Protein AF-A0A176S613-F1 (afdb_monomer_lite)

pLDDT: mean 80.06, std 20.34, range [42.38, 97.06]

Sequence (97 aa):
MCLKIIEILHKVCFNYIENPYTEAKIMTKEIIGSRQLLNEVVGRFRIKGTNLTQWCKKNGIKEPNARIYLQGDRNGPKAKEWRRRIVEAARQPMKTN

Radius of gyration: 22.56 Å; chains: 1; bounding box: 43×23×71 Å

Foldseek 3Di:
DPDVVVVVVVVVVVVVVCPVVVVVPPPPPQLAAAPVQVVLLQVLQVVLVHGPCVVCV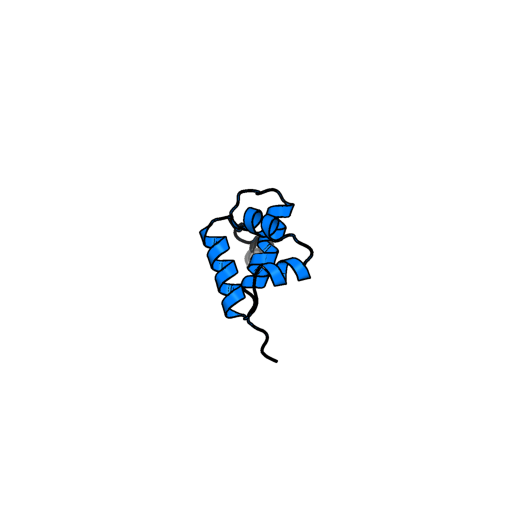VVVHHSVLLNCLNHRVDDPPVSSVSNVVSVVVSPDDRDDD

Structure (mmCIF, N/CA/C/O backbone):
data_AF-A0A176S613-F1
#
_entry.id   AF-A0A176S613-F1
#
loop_
_atom_site.group_PDB
_atom_site.id
_atom_site.type_symbol
_atom_site.label_atom_id
_atom_site.label_alt_id
_atom_site.label_comp_id
_atom_site.label_asym_id
_atom_site.label_entity_id
_atom_site.label_seq_id
_atom_site.pdbx_PDB_ins_code
_atom_site.Cartn_x
_atom_site.Cartn_y
_atom_site.Cartn_z
_atom_site.occupancy
_atom_site.B_iso_or_equiv
_atom_site.auth_seq_id
_atom_site.auth_comp_id
_atom_site.auth_asym_id
_atom_site.auth_atom_id
_atom_site.pdbx_PDB_model_num
ATOM 1 N N . MET A 1 1 ? -31.030 7.537 -60.683 1.00 53.00 1 MET A N 1
ATOM 2 C CA . MET A 1 1 ? -29.790 6.794 -60.363 1.00 53.00 1 MET A CA 1
ATOM 3 C C . MET A 1 1 ? -28.931 7.598 -59.366 1.00 53.00 1 MET A C 1
ATOM 5 O O . MET A 1 1 ? -27.766 7.826 -59.633 1.00 53.00 1 MET A O 1
ATOM 9 N N . CYS A 1 2 ? -29.494 8.042 -58.223 1.00 53.25 2 CYS A N 1
ATOM 10 C CA . CYS A 1 2 ? -28.796 8.931 -57.263 1.00 53.25 2 CYS A CA 1
ATOM 11 C C . CYS A 1 2 ? -29.094 8.666 -55.769 1.00 53.25 2 CYS A C 1
ATOM 13 O O . CYS A 1 2 ? -28.608 9.408 -54.928 1.00 53.25 2 CYS A O 1
ATOM 15 N N . LEU A 1 3 ? -29.861 7.628 -55.405 1.00 52.22 3 LEU A N 1
ATOM 16 C CA . LEU A 1 3 ? -30.216 7.370 -53.993 1.00 52.22 3 LEU A CA 1
ATOM 17 C C . LEU A 1 3 ? -29.348 6.294 -53.317 1.00 52.22 3 LEU A C 1
ATOM 19 O O . LEU A 1 3 ? -29.062 6.400 -52.131 1.00 52.22 3 LEU A O 1
ATOM 23 N N . LYS A 1 4 ? -28.830 5.312 -54.071 1.00 54.88 4 LYS A N 1
ATOM 24 C CA . LYS A 1 4 ? -27.996 4.231 -53.503 1.00 54.88 4 LYS A CA 1
ATOM 25 C C . LYS A 1 4 ? -26.618 4.696 -53.010 1.00 54.88 4 LYS A C 1
ATOM 27 O O . LYS A 1 4 ? -26.044 4.061 -52.136 1.00 54.88 4 LYS A O 1
ATOM 32 N N . ILE A 1 5 ? -26.087 5.796 -53.546 1.00 56.00 5 ILE A N 1
ATOM 33 C CA . ILE A 1 5 ? -24.772 6.327 -53.144 1.00 56.00 5 ILE A CA 1
ATOM 34 C C . ILE A 1 5 ? -24.852 7.029 -51.776 1.00 56.00 5 ILE A C 1
ATOM 36 O O . ILE A 1 5 ? -23.921 6.916 -50.983 1.00 56.00 5 ILE A O 1
ATOM 40 N N . ILE A 1 6 ? -25.981 7.676 -51.455 1.00 56.00 6 ILE A N 1
ATOM 41 C CA . ILE A 1 6 ? -26.175 8.361 -50.165 1.00 56.00 6 ILE A CA 1
ATOM 42 C C . ILE A 1 6 ? -26.296 7.343 -49.019 1.00 56.00 6 ILE A C 1
ATOM 44 O O . ILE A 1 6 ? -25.680 7.532 -47.97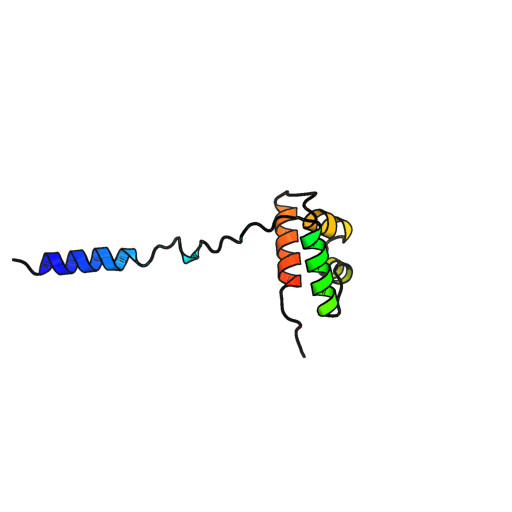3 1.00 56.00 6 ILE A O 1
ATOM 48 N N . GLU A 1 7 ? -26.996 6.220 -49.224 1.00 55.91 7 GLU A N 1
ATOM 49 C CA . GLU A 1 7 ? -27.093 5.157 -48.207 1.00 55.91 7 GLU A CA 1
ATOM 50 C C . GLU A 1 7 ? -25.746 4.481 -47.911 1.00 55.91 7 GLU A C 1
ATOM 52 O O . GLU A 1 7 ? -25.465 4.131 -46.762 1.00 55.91 7 GLU A O 1
ATOM 57 N N . ILE A 1 8 ? -24.892 4.316 -48.928 1.00 56.31 8 ILE A N 1
ATOM 58 C CA . ILE A 1 8 ? -23.549 3.750 -48.748 1.00 56.31 8 ILE A CA 1
ATOM 59 C C . ILE A 1 8 ? -22.663 4.730 -47.969 1.00 56.31 8 ILE A C 1
ATOM 61 O O . ILE A 1 8 ? -21.982 4.313 -47.034 1.00 56.31 8 ILE A O 1
ATOM 65 N N . LEU A 1 9 ? -22.722 6.032 -48.270 1.00 53.34 9 LEU A N 1
ATOM 66 C CA . LEU A 1 9 ? -21.955 7.047 -47.538 1.00 53.34 9 LEU A CA 1
ATOM 67 C C . LEU A 1 9 ? -22.407 7.181 -46.074 1.00 53.34 9 LEU A C 1
ATOM 69 O O . LEU A 1 9 ? -21.559 7.262 -45.187 1.00 53.34 9 LEU A O 1
ATOM 73 N N . HIS A 1 10 ? -23.712 7.098 -45.787 1.00 54.53 10 HIS A N 1
ATOM 74 C CA . HIS A 1 10 ? -24.212 7.095 -44.405 1.00 54.53 10 HIS A CA 1
ATOM 75 C C . HIS A 1 10 ? -23.768 5.848 -43.622 1.00 54.53 10 HIS A C 1
ATOM 77 O O . HIS A 1 10 ? -23.362 5.967 -42.467 1.00 54.53 10 HIS A O 1
ATOM 83 N N . LYS A 1 11 ? -23.766 4.658 -44.243 1.00 54.25 11 LYS A N 1
ATOM 84 C CA . LYS A 1 11 ? -23.269 3.426 -43.600 1.00 54.25 11 LYS A CA 1
ATOM 85 C C . LYS A 1 11 ? -21.765 3.451 -43.334 1.00 54.25 11 LYS A C 1
ATOM 87 O O . LYS A 1 11 ? -21.334 2.915 -42.314 1.00 54.25 11 LYS A O 1
ATOM 92 N N . VAL A 1 12 ? -20.971 4.056 -44.216 1.00 56.06 12 VAL A N 1
ATOM 93 C CA . VAL A 1 12 ? -19.516 4.170 -44.021 1.00 56.06 12 VAL A CA 1
ATOM 94 C C . VAL A 1 12 ? -19.187 5.191 -42.924 1.00 56.06 12 VAL A C 1
ATOM 96 O O . VAL A 1 12 ? -18.332 4.914 -42.089 1.00 56.06 12 VAL A O 1
ATOM 99 N N . CYS A 1 13 ? -19.904 6.319 -42.849 1.00 48.78 13 CYS A N 1
ATOM 100 C CA . CYS A 1 13 ? -19.701 7.306 -41.782 1.00 48.78 13 CYS A CA 1
ATOM 101 C C . CYS A 1 13 ? -20.191 6.833 -40.403 1.00 48.78 13 CYS A C 1
ATOM 103 O O . CYS A 1 13 ? -19.551 7.150 -39.405 1.00 48.78 13 CYS A O 1
ATOM 105 N N . PHE A 1 14 ? -21.277 6.053 -40.321 1.00 49.59 14 PHE A N 1
ATOM 106 C CA . PHE A 1 14 ? -21.792 5.568 -39.032 1.00 49.59 14 PHE A CA 1
ATOM 107 C C . PHE A 1 14 ? -20.951 4.418 -38.447 1.00 49.59 14 PHE A C 1
ATOM 109 O O . PHE A 1 14 ? -20.758 4.355 -37.237 1.00 49.59 14 PHE A O 1
ATOM 116 N N . ASN A 1 15 ? -20.366 3.553 -39.287 1.00 46.66 15 ASN A N 1
ATOM 117 C CA . ASN A 1 15 ? -19.471 2.477 -38.826 1.00 46.66 15 ASN A CA 1
ATOM 118 C C . ASN A 1 15 ? -18.100 2.970 -38.328 1.00 46.66 15 ASN A C 1
ATOM 120 O O . ASN A 1 15 ? -17.350 2.192 -37.749 1.00 46.66 15 ASN A O 1
ATOM 124 N N . TYR A 1 16 ? -17.762 4.248 -38.522 1.00 45.44 16 TYR A N 1
ATOM 125 C CA . TYR A 1 16 ? -16.523 4.838 -38.005 1.00 45.44 16 TYR A CA 1
ATOM 126 C C . TYR A 1 16 ? -16.661 5.418 -36.584 1.00 45.44 16 TYR A C 1
ATOM 128 O O . TYR A 1 16 ? -15.687 5.942 -36.042 1.00 45.44 16 TYR A O 1
ATOM 136 N N . ILE A 1 17 ? -17.854 5.338 -35.977 1.00 47.97 17 ILE A N 1
ATOM 137 C CA . ILE A 1 17 ? -18.137 5.876 -34.634 1.00 47.97 17 ILE A CA 1
ATOM 138 C C . ILE A 1 17 ? -17.814 4.859 -33.528 1.00 47.97 17 ILE A C 1
ATOM 140 O O . ILE A 1 17 ? -17.492 5.254 -32.409 1.00 47.97 17 ILE A O 1
ATOM 144 N N . GLU A 1 18 ? -17.762 3.565 -33.837 1.00 49.91 18 GLU A N 1
ATOM 145 C CA . GLU A 1 18 ? -17.299 2.546 -32.893 1.00 49.91 18 GLU A CA 1
ATOM 146 C C . GLU A 1 18 ? -15.851 2.183 -33.192 1.00 49.91 18 GLU A C 1
ATOM 148 O O . GLU A 1 18 ? -15.528 1.137 -33.740 1.00 49.91 18 GLU A O 1
ATOM 153 N N . ASN A 1 19 ? -14.949 3.099 -32.845 1.00 48.22 19 ASN A N 1
ATOM 154 C CA . ASN A 1 19 ? -13.536 2.786 -32.726 1.00 48.22 19 ASN A CA 1
ATOM 155 C C . ASN A 1 19 ? -13.349 1.825 -31.526 1.00 48.22 19 ASN A C 1
ATOM 157 O O . ASN A 1 19 ? -13.415 2.293 -30.379 1.00 48.22 19 ASN A O 1
ATOM 161 N N . PRO A 1 20 ? -13.055 0.523 -31.741 1.00 49.19 20 PRO A N 1
ATOM 162 C CA . PRO A 1 20 ? -12.915 -0.464 -30.664 1.00 49.19 20 PRO A CA 1
ATOM 163 C C . PRO A 1 20 ? -11.669 -0.225 -29.792 1.00 49.19 20 PRO A C 1
ATOM 165 O O . PRO A 1 20 ? -11.467 -0.894 -28.780 1.00 49.19 20 PRO A O 1
ATOM 168 N N . TYR A 1 21 ? -10.826 0.751 -30.141 1.00 49.22 21 TYR A N 1
ATOM 169 C CA . TYR A 1 21 ? -9.691 1.174 -29.323 1.00 49.22 21 TYR A CA 1
ATOM 170 C C . TYR A 1 21 ? -10.058 2.251 -28.294 1.00 49.22 21 TYR A C 1
ATOM 172 O O . TYR A 1 21 ? -9.204 2.625 -27.492 1.00 49.22 21 TYR A O 1
ATOM 180 N N . THR A 1 22 ? -11.298 2.752 -28.276 1.00 44.84 22 THR A N 1
ATOM 181 C CA . THR A 1 22 ? -11.723 3.777 -27.301 1.00 44.84 22 THR A CA 1
ATOM 182 C C . THR A 1 22 ? -12.115 3.165 -25.957 1.00 44.84 22 THR A C 1
ATOM 184 O O . THR A 1 22 ? -11.787 3.731 -24.917 1.00 44.84 22 THR A O 1
ATOM 187 N N . GLU A 1 23 ? -12.702 1.965 -25.948 1.00 46.16 23 GLU A N 1
ATOM 188 C CA . GLU A 1 23 ? -13.037 1.260 -24.700 1.00 46.16 23 GLU A CA 1
ATOM 189 C C . GLU A 1 23 ? -11.808 0.611 -24.040 1.00 46.16 23 GLU A C 1
ATOM 191 O O . GLU A 1 23 ? -11.724 0.522 -22.816 1.00 46.16 23 GLU A O 1
ATOM 196 N N . ALA A 1 24 ? -10.788 0.246 -24.826 1.00 44.75 24 ALA A N 1
ATOM 197 C CA . ALA A 1 24 ? -9.543 -0.334 -24.313 1.00 44.75 24 ALA A CA 1
ATOM 198 C C . ALA A 1 24 ? -8.493 0.712 -23.875 1.00 44.75 24 ALA A C 1
ATOM 200 O O . ALA A 1 24 ? -7.511 0.368 -23.213 1.00 44.75 24 ALA A O 1
ATOM 201 N N . LYS A 1 25 ? -8.679 2.002 -24.198 1.00 42.38 25 LYS A N 1
ATOM 202 C CA . LYS A 1 25 ? -7.745 3.089 -23.841 1.00 42.38 25 LYS A CA 1
ATOM 203 C C . LYS A 1 25 ? -8.094 3.774 -22.516 1.00 42.38 25 LYS A C 1
ATOM 205 O O . LYS A 1 25 ? -7.735 4.922 -22.286 1.00 42.38 25 LYS A O 1
ATOM 210 N N . ILE A 1 26 ? -8.678 3.029 -21.582 1.00 47.62 26 ILE A N 1
ATOM 211 C CA . ILE A 1 26 ? -8.418 3.231 -20.150 1.00 47.62 26 ILE A CA 1
ATOM 212 C C . ILE A 1 26 ? -7.279 2.277 -19.753 1.00 47.62 26 ILE A C 1
ATOM 214 O O . ILE A 1 26 ? -7.321 1.585 -18.740 1.00 47.62 26 ILE A O 1
ATOM 218 N N . MET A 1 27 ? -6.219 2.228 -20.568 1.00 44.91 27 MET A N 1
ATOM 219 C CA . MET A 1 27 ? -4.911 1.789 -20.101 1.00 44.91 27 MET A CA 1
ATOM 220 C C . MET A 1 27 ? -4.479 2.801 -19.050 1.00 44.91 27 MET A C 1
ATOM 222 O O . MET A 1 27 ? -3.966 3.877 -19.350 1.00 44.91 27 MET A O 1
ATOM 226 N N . THR A 1 28 ? -4.805 2.446 -17.812 1.00 53.47 28 THR A N 1
ATOM 227 C CA . THR A 1 28 ? -4.349 3.020 -16.557 1.00 53.47 28 THR A CA 1
ATOM 228 C C . THR A 1 28 ? -3.057 3.794 -16.758 1.00 53.47 28 THR A C 1
ATOM 230 O O . THR A 1 28 ? -2.018 3.188 -17.032 1.00 53.47 28 THR A O 1
ATOM 233 N N . LYS A 1 29 ? -3.111 5.123 -16.617 1.00 71.62 29 LYS A N 1
ATOM 234 C CA . LYS A 1 29 ? -1.908 5.943 -16.462 1.00 71.62 29 LYS A CA 1
ATOM 235 C C . LYS A 1 29 ? -0.979 5.203 -15.505 1.00 71.62 29 LYS A C 1
ATOM 237 O O . LYS A 1 29 ? -1.385 4.925 -14.373 1.00 71.62 29 LYS A O 1
ATOM 242 N N . GLU A 1 30 ? 0.197 4.807 -15.993 1.00 81.88 30 GLU A N 1
ATOM 243 C CA . GLU A 1 30 ? 1.131 4.009 -15.207 1.00 81.88 30 GLU A CA 1
ATOM 244 C C . GLU A 1 30 ? 1.336 4.696 -13.856 1.00 81.88 30 GLU A C 1
ATOM 246 O O . GLU A 1 30 ? 1.633 5.891 -13.781 1.00 81.88 30 GLU A O 1
ATOM 251 N N . ILE A 1 31 ? 1.118 3.953 -12.772 1.00 89.69 31 ILE A N 1
ATOM 252 C CA . ILE A 1 31 ? 1.291 4.498 -11.432 1.00 89.69 31 ILE A CA 1
ATOM 253 C C . ILE A 1 31 ? 2.794 4.566 -11.179 1.00 89.69 31 ILE A C 1
ATOM 255 O O . ILE A 1 31 ? 3.435 3.553 -10.891 1.00 89.69 31 ILE A O 1
ATOM 259 N N . ILE A 1 32 ? 3.354 5.764 -11.301 1.00 93.12 32 ILE A N 1
ATOM 260 C CA . ILE A 1 32 ? 4.765 6.032 -11.033 1.00 93.12 32 ILE A CA 1
ATOM 261 C C . ILE A 1 32 ? 4.983 5.966 -9.521 1.00 93.12 32 ILE A C 1
ATOM 263 O O . ILE A 1 32 ? 4.269 6.611 -8.752 1.00 93.12 32 ILE A O 1
ATOM 267 N N . GLY A 1 33 ? 5.946 5.150 -9.091 1.00 93.62 33 GLY A N 1
ATOM 268 C CA . GLY A 1 33 ? 6.334 5.091 -7.686 1.00 93.62 33 GLY A CA 1
ATOM 269 C C . GLY A 1 33 ? 7.008 6.394 -7.260 1.00 93.62 33 GLY A C 1
ATOM 270 O O . GLY A 1 33 ? 7.800 6.957 -8.011 1.00 93.62 33 GLY A O 1
ATOM 271 N N . SER A 1 34 ? 6.664 6.893 -6.077 1.00 96.44 34 SER A N 1
ATOM 272 C CA . SER A 1 34 ? 7.279 8.086 -5.499 1.00 96.44 34 SER A CA 1
ATOM 273 C C . SER A 1 34 ? 7.081 8.123 -3.985 1.00 96.44 34 SER A C 1
ATOM 275 O O . SER A 1 34 ? 6.186 7.481 -3.424 1.00 96.44 34 SER A O 1
ATOM 277 N N . ARG A 1 35 ? 7.882 8.937 -3.290 1.00 95.81 35 ARG A N 1
ATOM 278 C CA . ARG A 1 35 ? 7.673 9.191 -1.855 1.00 95.81 35 ARG A CA 1
ATOM 279 C C . ARG A 1 35 ? 6.299 9.814 -1.577 1.00 95.81 35 ARG A C 1
ATOM 281 O O . ARG A 1 35 ? 5.677 9.491 -0.568 1.00 95.81 35 ARG A O 1
ATOM 288 N N . GLN A 1 36 ? 5.811 10.662 -2.483 1.00 96.12 36 GLN A N 1
ATOM 289 C CA . GLN A 1 36 ? 4.478 11.257 -2.392 1.00 96.12 36 GLN A CA 1
ATOM 290 C C . GLN A 1 36 ? 3.381 10.189 -2.475 1.00 96.12 36 GLN A C 1
ATOM 292 O O . GLN A 1 36 ? 2.461 10.213 -1.661 1.00 96.12 36 GLN A O 1
ATOM 297 N N . LEU A 1 37 ? 3.514 9.217 -3.385 1.00 95.75 37 LEU A N 1
ATOM 298 C CA . LEU A 1 37 ? 2.564 8.111 -3.513 1.00 95.75 37 LEU A CA 1
ATOM 299 C C . LEU A 1 37 ? 2.486 7.283 -2.225 1.00 95.75 37 LEU A C 1
ATOM 301 O O . LEU A 1 37 ? 1.392 6.958 -1.766 1.00 95.75 37 LEU A O 1
ATOM 305 N N . LEU A 1 38 ? 3.635 6.969 -1.615 1.00 96.62 38 LEU A N 1
ATOM 306 C CA . LEU A 1 38 ? 3.670 6.264 -0.332 1.00 96.62 38 LEU A CA 1
ATOM 307 C C . LEU A 1 38 ? 2.895 7.034 0.751 1.00 96.62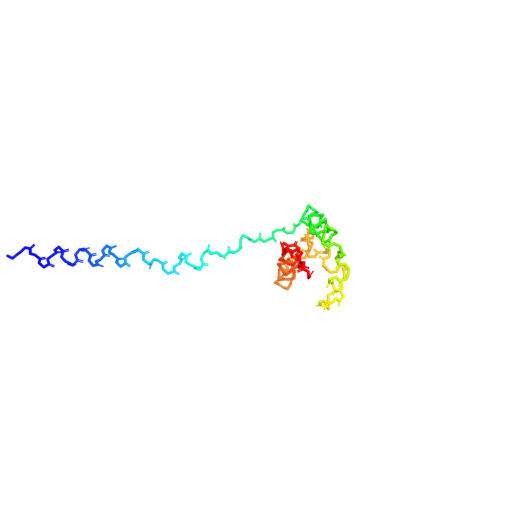 38 LEU A C 1
ATOM 309 O O . LEU A 1 38 ? 2.071 6.444 1.450 1.00 96.62 38 LEU A O 1
ATOM 313 N N . ASN A 1 39 ? 3.134 8.341 0.875 1.00 96.88 39 ASN A N 1
ATOM 314 C CA . ASN A 1 39 ? 2.460 9.175 1.869 1.00 96.88 39 ASN A CA 1
ATOM 315 C C . ASN A 1 39 ? 0.947 9.259 1.622 1.00 96.88 39 ASN A C 1
ATOM 317 O O . ASN A 1 39 ? 0.173 9.126 2.570 1.00 96.88 39 ASN A O 1
ATOM 321 N N . GLU A 1 40 ? 0.523 9.421 0.365 1.00 95.94 40 GLU A N 1
ATOM 322 C CA . GLU A 1 40 ? -0.896 9.447 -0.007 1.00 95.94 40 GLU A CA 1
ATOM 323 C C . GLU A 1 40 ? -1.587 8.135 0.380 1.00 95.94 40 GLU A C 1
ATOM 325 O O . GLU A 1 40 ? -2.619 8.138 1.052 1.00 95.94 40 GLU A O 1
ATOM 330 N N . VAL A 1 41 ? -0.999 7.000 -0.002 1.00 96.31 41 VAL A N 1
ATOM 331 C CA . VAL A 1 41 ? -1.539 5.668 0.287 1.00 96.31 41 VAL A CA 1
ATOM 332 C C . VAL A 1 41 ? -1.665 5.439 1.791 1.00 96.31 41 VAL A C 1
ATOM 334 O O . VAL A 1 41 ? -2.714 5.000 2.265 1.00 96.31 41 VAL A O 1
ATOM 337 N N . VAL A 1 42 ? -0.621 5.761 2.558 1.00 96.38 42 VAL A N 1
ATOM 338 C CA . VAL A 1 42 ? -0.635 5.616 4.020 1.00 96.38 42 VAL A CA 1
ATOM 339 C C . VAL A 1 42 ? -1.694 6.524 4.649 1.00 96.38 42 VAL A C 1
ATOM 341 O O . VAL A 1 42 ? -2.436 6.068 5.519 1.00 96.38 42 VAL A O 1
ATOM 344 N N . GLY A 1 43 ? -1.810 7.775 4.193 1.00 95.62 43 GLY A N 1
ATOM 345 C CA . GLY A 1 43 ? -2.840 8.708 4.650 1.00 95.62 43 GLY A CA 1
ATOM 346 C C . GLY A 1 43 ? -4.253 8.187 4.388 1.00 95.62 43 GLY A C 1
ATOM 347 O O . GLY A 1 43 ? -5.084 8.168 5.293 1.00 95.62 43 GLY A O 1
ATOM 348 N N . ARG A 1 44 ? -4.510 7.663 3.185 1.00 95.44 44 ARG A N 1
ATOM 349 C CA . ARG A 1 44 ? -5.810 7.076 2.831 1.00 95.44 44 ARG A CA 1
ATOM 350 C C . ARG A 1 44 ? -6.160 5.855 3.672 1.00 95.44 44 ARG A C 1
ATOM 352 O O . ARG A 1 44 ? -7.311 5.718 4.070 1.00 95.44 44 ARG A O 1
ATOM 359 N N . PHE A 1 45 ? -5.203 4.975 3.968 1.00 94.88 45 PHE A N 1
ATOM 360 C CA . PHE A 1 45 ? -5.470 3.851 4.870 1.00 94.88 45 PHE A CA 1
ATOM 361 C C . PHE A 1 45 ? -5.837 4.325 6.279 1.00 94.88 45 PHE A C 1
ATOM 363 O O . PHE A 1 45 ? -6.797 3.806 6.846 1.00 94.88 45 PHE A O 1
ATOM 370 N N . ARG A 1 46 ? -5.147 5.349 6.801 1.00 93.88 46 ARG A N 1
ATOM 371 C CA . ARG A 1 46 ? -5.452 5.936 8.116 1.00 93.88 46 ARG A CA 1
ATOM 372 C C . ARG A 1 46 ? -6.853 6.536 8.176 1.00 93.88 46 ARG A C 1
ATOM 374 O O . ARG A 1 46 ? -7.566 6.275 9.136 1.00 93.88 46 ARG A O 1
ATOM 381 N N . ILE A 1 47 ? -7.267 7.271 7.141 1.00 92.75 47 ILE A N 1
ATOM 382 C CA . ILE A 1 47 ? -8.624 7.841 7.043 1.00 92.75 47 ILE A CA 1
ATOM 383 C C . ILE A 1 47 ? -9.699 6.743 7.109 1.00 92.75 47 ILE A C 1
ATOM 385 O O . ILE A 1 47 ? -10.768 6.961 7.663 1.00 92.75 47 ILE A O 1
ATOM 389 N N . LYS A 1 48 ? -9.409 5.539 6.601 1.00 90.50 48 LYS A N 1
ATOM 390 C CA . LYS A 1 48 ? -10.314 4.378 6.663 1.00 90.50 48 LYS A CA 1
ATOM 391 C C . LYS A 1 48 ? -10.280 3.617 7.990 1.00 90.50 48 LYS A C 1
ATOM 393 O O . LYS A 1 48 ? -10.908 2.568 8.089 1.00 90.50 48 LYS A O 1
ATOM 398 N N . GLY A 1 49 ? -9.479 4.054 8.960 1.00 92.50 49 GLY A N 1
ATOM 399 C CA . GLY A 1 49 ? -9.298 3.335 10.221 1.00 92.50 49 GLY A CA 1
ATOM 400 C C . GLY A 1 49 ? -8.466 2.051 10.105 1.00 92.50 49 GLY A C 1
ATOM 401 O O . GLY A 1 49 ? -8.535 1.195 10.981 1.00 92.50 49 GLY A O 1
ATOM 402 N N . THR A 1 50 ? -7.667 1.889 9.046 1.00 93.56 50 THR A N 1
ATOM 403 C CA . THR A 1 50 ? -6.709 0.778 8.920 1.00 93.56 50 THR A CA 1
ATOM 404 C C . THR A 1 50 ? -5.295 1.306 8.661 1.00 93.56 50 THR A C 1
ATOM 406 O O . THR A 1 50 ? -5.028 2.507 8.709 1.00 93.56 50 THR A O 1
ATOM 409 N N . ASN A 1 51 ? -4.335 0.421 8.417 1.00 95.44 51 ASN A N 1
ATOM 410 C CA . ASN A 1 51 ? -2.979 0.804 8.056 1.00 95.44 51 ASN A CA 1
ATOM 411 C C . ASN A 1 51 ? -2.397 -0.125 6.986 1.00 95.44 51 ASN A C 1
ATOM 413 O O . ASN A 1 51 ? -2.890 -1.228 6.735 1.00 95.44 51 ASN A O 1
ATOM 417 N N . LEU A 1 52 ? -1.324 0.346 6.344 1.00 95.31 52 LEU A N 1
ATOM 418 C CA . LEU A 1 52 ? -0.649 -0.388 5.276 1.00 95.31 52 LEU A CA 1
ATOM 419 C C . LEU A 1 52 ? -0.181 -1.772 5.751 1.00 95.31 52 LEU A C 1
ATOM 421 O O . LEU A 1 52 ? -0.329 -2.738 5.011 1.00 95.31 52 LEU A O 1
ATOM 425 N N . THR A 1 53 ? 0.329 -1.891 6.979 1.00 96.50 53 THR A N 1
ATOM 426 C CA . THR A 1 53 ? 0.816 -3.150 7.562 1.00 96.50 53 THR A CA 1
ATOM 427 C C . THR A 1 53 ? -0.293 -4.197 7.679 1.00 96.50 53 THR A C 1
ATOM 429 O O . THR A 1 53 ? -0.115 -5.337 7.251 1.00 96.50 53 THR A O 1
ATOM 432 N N . GLN A 1 54 ? -1.463 -3.816 8.199 1.00 96.06 54 GLN A N 1
ATOM 433 C CA . GLN A 1 54 ? -2.640 -4.681 8.302 1.00 96.06 54 GLN A CA 1
ATOM 434 C C . GLN A 1 54 ? -3.118 -5.134 6.922 1.00 96.06 54 GLN A C 1
ATOM 436 O O . GLN A 1 54 ? -3.360 -6.325 6.710 1.00 96.06 54 GLN A O 1
ATOM 441 N N . TRP A 1 55 ? -3.199 -4.205 5.965 1.00 95.88 55 TRP A N 1
ATOM 442 C CA . TRP A 1 55 ? -3.566 -4.542 4.593 1.00 95.88 55 TRP A CA 1
ATOM 443 C C . TRP A 1 55 ? -2.551 -5.502 3.956 1.00 95.88 55 TRP A C 1
ATOM 445 O O . TRP A 1 55 ? -2.939 -6.494 3.338 1.00 95.88 55 TRP A O 1
ATOM 455 N N . CYS A 1 56 ? -1.254 -5.262 4.161 1.00 97.06 56 CYS A N 1
ATOM 456 C CA . CYS A 1 56 ? -0.171 -6.112 3.672 1.00 97.06 56 CYS A CA 1
ATOM 457 C C . CYS A 1 56 ? -0.258 -7.534 4.245 1.00 97.06 56 CYS A C 1
ATOM 459 O O . CYS A 1 56 ? -0.217 -8.501 3.484 1.00 97.06 56 CYS A O 1
ATOM 461 N N . LYS A 1 57 ? -0.474 -7.663 5.563 1.00 96.75 57 LYS A N 1
ATOM 462 C CA . LYS A 1 57 ? -0.657 -8.953 6.246 1.00 96.75 57 LYS A CA 1
ATOM 463 C C . LYS A 1 57 ? -1.839 -9.733 5.665 1.00 96.75 57 LYS A C 1
ATOM 465 O O . LYS A 1 57 ? -1.694 -10.916 5.377 1.00 96.75 57 LYS A O 1
ATOM 470 N N . LYS A 1 58 ? -2.977 -9.068 5.429 1.00 96.31 58 LYS A N 1
ATOM 471 C CA . LYS A 1 58 ? -4.175 -9.685 4.832 1.00 96.31 58 LYS A CA 1
ATOM 472 C C . LYS A 1 58 ? -3.954 -10.163 3.392 1.00 96.31 58 LYS A C 1
ATOM 474 O O . LYS A 1 58 ? -4.571 -11.136 2.978 1.00 96.31 58 LYS A O 1
ATOM 479 N N . ASN A 1 59 ? -3.091 -9.488 2.633 1.00 95.69 59 ASN A N 1
ATOM 480 C CA . ASN A 1 59 ? -2.843 -9.783 1.218 1.00 95.69 59 ASN A CA 1
ATOM 481 C C . ASN A 1 59 ? -1.558 -10.594 0.971 1.00 95.69 59 ASN A C 1
ATOM 483 O O . ASN A 1 59 ? -1.193 -10.814 -0.182 1.00 95.69 59 ASN A O 1
ATOM 487 N N . GLY A 1 60 ? -0.861 -11.037 2.024 1.00 95.25 60 GLY A N 1
ATOM 488 C CA . GLY A 1 60 ? 0.321 -11.896 1.903 1.00 95.25 60 GLY A CA 1
ATOM 489 C C . GLY A 1 60 ? 1.576 -11.201 1.361 1.00 95.25 60 GLY A C 1
ATOM 490 O O . GLY A 1 60 ? 2.473 -11.869 0.847 1.00 95.25 60 GLY A O 1
ATOM 491 N N . ILE A 1 61 ? 1.673 -9.872 1.467 1.00 96.38 61 ILE A N 1
ATOM 492 C CA . ILE A 1 61 ? 2.881 -9.112 1.112 1.00 96.38 61 ILE A CA 1
ATOM 493 C C . ILE A 1 61 ? 3.581 -8.607 2.378 1.00 96.38 61 ILE A C 1
ATOM 495 O O . ILE A 1 61 ? 2.944 -8.172 3.332 1.00 96.38 61 ILE A O 1
ATOM 499 N N . LYS A 1 62 ? 4.918 -8.649 2.398 1.00 96.25 62 LYS A N 1
ATOM 500 C CA . LYS A 1 62 ? 5.715 -8.043 3.475 1.00 96.25 62 LYS A CA 1
ATOM 501 C C . LYS A 1 62 ? 5.698 -6.517 3.335 1.00 96.25 62 LYS A C 1
ATOM 503 O O . LYS A 1 62 ? 5.990 -6.008 2.254 1.00 96.25 62 LYS A O 1
ATOM 508 N N . GLU A 1 63 ? 5.427 -5.792 4.420 1.00 95.88 63 GLU A N 1
ATOM 509 C CA . GLU A 1 63 ? 5.358 -4.319 4.411 1.00 95.88 63 GLU A CA 1
ATOM 510 C C . GLU A 1 63 ? 6.602 -3.638 3.797 1.00 95.88 63 GLU A C 1
ATOM 512 O O . GLU A 1 63 ? 6.417 -2.731 2.982 1.00 95.88 63 GLU A O 1
ATOM 517 N N . PRO A 1 64 ? 7.854 -4.077 4.064 1.00 96.69 64 PRO A N 1
ATOM 518 C CA . PRO A 1 64 ? 9.026 -3.472 3.427 1.00 96.69 64 PRO A CA 1
ATOM 519 C C . PRO A 1 64 ? 8.981 -3.536 1.894 1.00 96.69 64 PRO A C 1
ATOM 521 O O . PRO A 1 64 ? 9.306 -2.559 1.225 1.00 96.69 64 PRO A O 1
ATOM 524 N N . ASN A 1 65 ? 8.487 -4.642 1.323 1.00 96.38 65 ASN A N 1
ATOM 525 C CA . ASN A 1 65 ? 8.322 -4.767 -0.126 1.00 96.38 65 ASN A CA 1
ATOM 526 C C . ASN A 1 65 ? 7.248 -3.812 -0.648 1.00 96.38 65 ASN A C 1
ATOM 528 O O . ASN A 1 65 ? 7.445 -3.185 -1.683 1.00 96.38 65 ASN A O 1
ATOM 532 N N . ALA A 1 66 ? 6.134 -3.666 0.074 1.00 96.38 66 ALA A N 1
ATOM 533 C CA . ALA A 1 66 ? 5.085 -2.722 -0.299 1.00 96.38 66 ALA A CA 1
ATOM 534 C C . ALA A 1 66 ? 5.615 -1.278 -0.345 1.00 96.38 66 ALA A C 1
ATOM 536 O O . ALA A 1 66 ? 5.317 -0.551 -1.291 1.00 96.38 66 ALA A O 1
ATOM 537 N N . ARG A 1 67 ? 6.456 -0.878 0.620 1.00 96.50 67 ARG A N 1
ATOM 538 C CA . ARG A 1 67 ? 7.097 0.449 0.642 1.00 96.50 67 ARG A CA 1
ATOM 539 C C . ARG A 1 67 ? 8.028 0.666 -0.548 1.00 96.50 67 ARG A C 1
ATOM 541 O O . ARG A 1 67 ? 7.846 1.649 -1.257 1.00 96.50 67 ARG A O 1
ATOM 5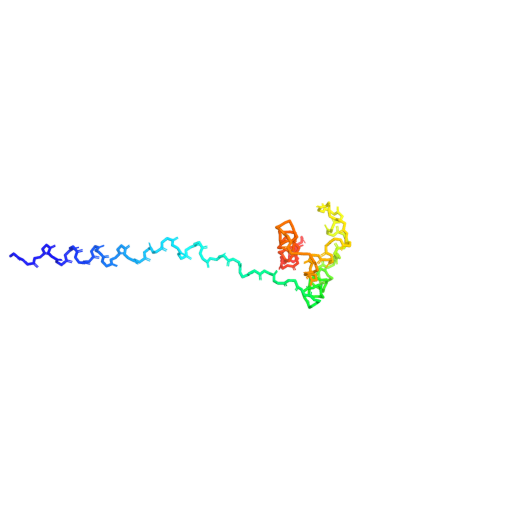48 N N . ILE A 1 68 ? 8.925 -0.284 -0.817 1.00 96.50 68 ILE A N 1
ATOM 549 C CA . ILE A 1 68 ? 9.833 -0.269 -1.981 1.00 96.50 68 ILE A CA 1
ATOM 550 C C . ILE A 1 68 ? 9.036 -0.135 -3.289 1.00 96.50 68 ILE A C 1
ATOM 552 O O . ILE A 1 68 ? 9.389 0.643 -4.176 1.00 96.50 68 ILE A O 1
ATOM 556 N N . TYR A 1 69 ? 7.924 -0.866 -3.421 1.00 96.62 69 TYR A N 1
ATOM 557 C CA . TYR A 1 69 ? 7.090 -0.811 -4.624 1.00 96.62 69 TYR A CA 1
ATOM 558 C C . TYR A 1 69 ? 6.387 0.537 -4.770 1.00 96.62 69 TYR A C 1
ATOM 560 O O . TYR A 1 69 ? 6.333 1.063 -5.879 1.00 96.62 69 TYR A O 1
ATOM 568 N N . LEU A 1 70 ? 5.873 1.112 -3.679 1.00 96.12 70 LEU A N 1
ATOM 569 C CA . LEU A 1 70 ? 5.229 2.429 -3.676 1.00 96.12 70 LEU A CA 1
ATOM 570 C C . LEU A 1 70 ? 6.218 3.573 -3.928 1.00 96.12 70 LEU A C 1
ATOM 572 O O . LEU A 1 70 ? 5.862 4.528 -4.609 1.00 96.12 70 LEU A O 1
ATOM 576 N N . GLN A 1 71 ? 7.445 3.471 -3.418 1.00 96.00 71 GLN A N 1
ATOM 577 C CA . GLN A 1 71 ? 8.496 4.475 -3.612 1.00 96.00 71 GLN A CA 1
ATOM 578 C C . GLN A 1 71 ? 9.062 4.475 -5.031 1.00 96.00 71 GLN A C 1
ATOM 580 O O . GLN A 1 71 ? 9.509 5.517 -5.494 1.00 96.00 71 GLN A O 1
ATOM 585 N N . GLY A 1 72 ? 8.966 3.348 -5.741 1.00 93.19 72 GLY A N 1
ATOM 586 C CA . GLY A 1 72 ? 9.485 3.221 -7.103 1.00 93.19 72 GLY A CA 1
ATOM 587 C C . GLY A 1 72 ? 10.892 2.635 -7.178 1.00 93.19 72 GLY A C 1
ATOM 588 O O . GLY A 1 72 ? 11.397 2.460 -8.280 1.00 93.19 72 GLY A O 1
ATOM 589 N N . ASP A 1 73 ? 11.483 2.248 -6.048 1.00 92.88 73 ASP A N 1
ATOM 590 C CA . ASP A 1 73 ? 12.823 1.648 -5.974 1.00 92.88 73 ASP A CA 1
ATOM 591 C C . ASP A 1 73 ? 12.901 0.305 -6.723 1.00 92.88 73 ASP A C 1
ATOM 593 O O . ASP A 1 73 ? 13.952 -0.097 -7.219 1.00 92.88 73 ASP A O 1
ATOM 597 N N . ARG A 1 74 ? 11.768 -0.405 -6.845 1.00 92.62 74 ARG A N 1
ATOM 598 C CA . ARG A 1 74 ? 11.627 -1.582 -7.715 1.00 92.62 74 ARG A CA 1
ATOM 599 C C . ARG A 1 74 ? 10.452 -1.398 -8.673 1.00 92.62 74 ARG A C 1
ATOM 601 O O . ARG A 1 74 ? 9.312 -1.269 -8.235 1.00 92.62 74 ARG A O 1
ATOM 608 N N . ASN A 1 75 ? 10.728 -1.471 -9.978 1.00 91.19 75 ASN A N 1
ATOM 609 C CA . ASN A 1 75 ? 9.750 -1.244 -11.058 1.00 91.19 75 ASN A CA 1
ATOM 610 C C . ASN A 1 75 ? 9.499 -2.465 -11.959 1.00 91.19 75 ASN A C 1
ATOM 612 O O . ASN A 1 75 ? 8.946 -2.326 -13.046 1.00 91.19 75 ASN A O 1
ATOM 616 N N . GLY A 1 76 ? 9.877 -3.671 -11.526 1.00 92.75 76 GLY A N 1
ATOM 617 C CA . GLY A 1 76 ? 9.564 -4.894 -12.275 1.00 92.75 76 GLY A CA 1
ATOM 618 C C . GLY A 1 76 ? 8.049 -5.164 -12.373 1.00 92.75 76 GLY A C 1
ATOM 619 O O . GLY A 1 76 ? 7.283 -4.610 -11.579 1.00 92.75 76 GLY A O 1
ATOM 620 N N . PRO A 1 77 ? 7.597 -6.063 -13.270 1.00 92.25 77 PRO A N 1
ATOM 621 C CA . PRO A 1 77 ? 6.171 -6.327 -13.514 1.00 92.25 77 PRO A CA 1
ATOM 622 C C . PRO A 1 77 ? 5.379 -6.641 -12.237 1.00 92.25 77 PRO A C 1
ATOM 624 O O . PRO A 1 77 ? 4.331 -6.055 -11.976 1.00 92.25 77 PRO A O 1
ATOM 627 N N . LYS A 1 78 ? 5.950 -7.481 -11.364 1.00 91.56 78 LYS A N 1
ATOM 628 C CA . LYS A 1 78 ? 5.373 -7.820 -10.055 1.00 91.56 78 LYS A CA 1
ATOM 629 C C . LYS A 1 78 ? 5.237 -6.605 -9.132 1.00 91.56 78 LYS A C 1
ATOM 631 O O . LYS A 1 78 ? 4.256 -6.495 -8.406 1.00 91.56 78 LYS A O 1
ATOM 636 N N . ALA A 1 79 ? 6.218 -5.704 -9.138 1.00 93.62 79 ALA A N 1
ATOM 637 C CA . ALA A 1 79 ? 6.191 -4.506 -8.305 1.00 93.62 79 ALA A CA 1
ATOM 638 C C . ALA A 1 79 ? 5.129 -3.510 -8.794 1.00 93.62 79 ALA A C 1
ATOM 640 O O . ALA A 1 79 ? 4.395 -2.961 -7.973 1.00 93.62 79 ALA A O 1
ATOM 641 N N . LYS A 1 80 ? 4.999 -3.337 -10.118 1.00 93.69 80 LYS A N 1
ATOM 642 C CA . LYS A 1 80 ? 3.943 -2.516 -10.732 1.00 93.69 80 LYS A CA 1
ATOM 643 C C . LYS A 1 80 ? 2.551 -3.048 -10.387 1.00 93.69 80 LYS A C 1
ATOM 645 O O . LYS A 1 80 ? 1.694 -2.272 -9.972 1.00 93.69 80 LYS A O 1
ATOM 650 N N . GLU A 1 81 ? 2.356 -4.363 -10.462 1.00 93.94 81 GLU A N 1
ATOM 651 C CA . GLU A 1 81 ? 1.075 -4.982 -10.111 1.00 93.94 81 GLU A CA 1
ATOM 652 C C . GLU A 1 81 ? 0.732 -4.791 -8.629 1.00 93.94 81 GLU A C 1
ATOM 654 O O . GLU A 1 81 ? -0.362 -4.344 -8.288 1.00 93.94 81 GLU A O 1
ATOM 659 N N . TRP A 1 82 ? 1.681 -5.037 -7.722 1.00 95.69 82 TRP A N 1
ATOM 660 C CA . TRP A 1 82 ? 1.443 -4.786 -6.300 1.00 95.69 82 TRP A CA 1
ATOM 661 C C . TRP A 1 82 ? 1.153 -3.319 -6.004 1.00 95.69 82 TRP A C 1
ATOM 663 O O . TRP A 1 82 ? 0.236 -3.028 -5.237 1.00 95.69 82 TRP A O 1
ATOM 673 N N . ARG A 1 83 ? 1.886 -2.392 -6.629 1.00 95.50 83 ARG A N 1
ATOM 674 C CA . ARG A 1 83 ? 1.629 -0.954 -6.507 1.00 95.50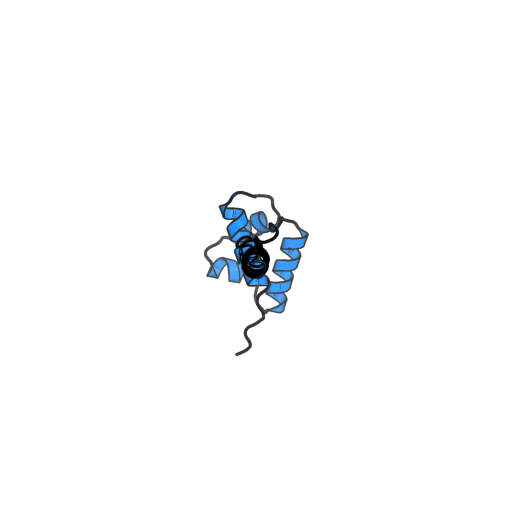 83 ARG A CA 1
ATOM 675 C C . ARG A 1 83 ? 0.198 -0.621 -6.922 1.00 95.50 83 ARG A C 1
ATOM 677 O O . ARG A 1 83 ? -0.487 0.078 -6.180 1.00 95.50 83 ARG A O 1
ATOM 684 N N . ARG A 1 84 ? -0.267 -1.161 -8.052 1.00 94.75 84 ARG A N 1
ATOM 685 C CA . ARG A 1 84 ? -1.644 -0.989 -8.531 1.00 94.75 84 ARG A CA 1
ATOM 686 C C . ARG A 1 84 ? -2.659 -1.462 -7.495 1.00 94.75 84 ARG A C 1
ATOM 688 O O . ARG A 1 84 ? -3.495 -0.669 -7.070 1.00 94.75 84 ARG A O 1
ATOM 695 N N . ARG A 1 85 ? -2.518 -2.694 -6.996 1.00 94.94 85 ARG A N 1
ATOM 696 C CA . ARG A 1 85 ? -3.426 -3.265 -5.984 1.00 94.94 85 ARG A CA 1
ATOM 697 C C . ARG A 1 85 ? -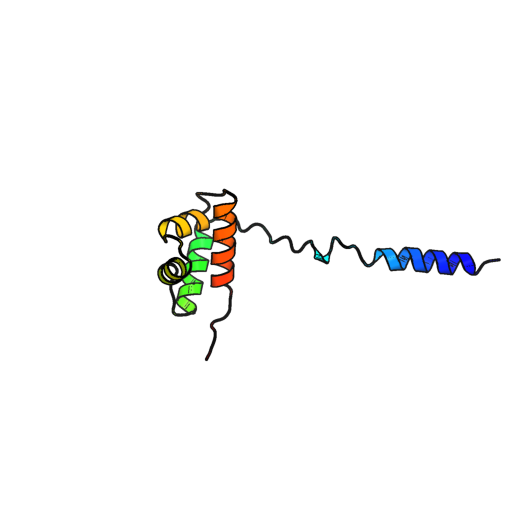3.464 -2.449 -4.692 1.00 94.94 85 ARG A C 1
ATOM 699 O O . ARG A 1 85 ? -4.537 -2.237 -4.132 1.00 94.94 85 ARG A O 1
ATOM 706 N N . ILE A 1 86 ? -2.308 -1.978 -4.221 1.00 96.06 86 ILE A N 1
ATOM 707 C CA . ILE A 1 86 ? -2.224 -1.156 -3.008 1.00 96.06 86 ILE A CA 1
ATOM 708 C C . ILE A 1 86 ? -2.937 0.188 -3.218 1.00 96.06 86 ILE A C 1
ATOM 710 O O . ILE A 1 86 ? -3.709 0.616 -2.361 1.00 96.06 86 ILE A O 1
ATOM 714 N N . VAL A 1 87 ? -2.702 0.853 -4.353 1.00 95.12 87 VAL A N 1
ATOM 715 C CA . VAL A 1 87 ? -3.322 2.150 -4.666 1.00 95.12 87 VAL A CA 1
ATOM 716 C C . VAL A 1 87 ? -4.832 2.019 -4.843 1.00 95.12 87 VAL A C 1
ATOM 718 O O . VAL A 1 87 ? -5.579 2.845 -4.322 1.00 95.12 87 VAL A O 1
ATOM 721 N N . GLU A 1 88 ? -5.305 0.972 -5.513 1.00 93.44 88 GLU A N 1
ATOM 722 C CA . GLU A 1 88 ? -6.736 0.682 -5.641 1.00 93.44 88 GLU A CA 1
ATOM 723 C C . GLU A 1 88 ? -7.379 0.462 -4.272 1.00 93.44 88 GLU A C 1
ATOM 725 O O . GLU A 1 88 ? -8.371 1.113 -3.937 1.00 93.44 88 GLU A O 1
ATOM 730 N N . ALA A 1 89 ? -6.761 -0.367 -3.428 1.00 93.69 89 ALA A N 1
ATOM 731 C CA . ALA A 1 89 ? -7.232 -0.587 -2.070 1.00 93.69 89 ALA A CA 1
ATOM 732 C C . ALA A 1 89 ? -7.226 0.690 -1.224 1.00 93.69 89 ALA A C 1
ATOM 734 O O . ALA A 1 89 ? -8.106 0.863 -0.385 1.00 93.69 89 ALA A O 1
ATOM 735 N N . ALA A 1 90 ? -6.280 1.604 -1.444 1.00 94.06 90 ALA A N 1
ATOM 736 C CA . ALA A 1 90 ? -6.248 2.911 -0.796 1.00 94.06 90 ALA A CA 1
ATOM 737 C C . ALA A 1 90 ? -7.328 3.865 -1.337 1.00 94.06 90 ALA A C 1
ATOM 739 O O . ALA A 1 90 ? -7.853 4.672 -0.574 1.00 94.06 90 ALA A O 1
ATOM 740 N N . ARG A 1 91 ? -7.751 3.742 -2.599 1.00 91.81 91 ARG A N 1
ATOM 741 C CA . ARG A 1 91 ? -8.786 4.598 -3.211 1.00 91.81 91 ARG A CA 1
ATOM 742 C C . ARG A 1 91 ? -10.227 4.185 -2.913 1.00 91.81 91 ARG A C 1
ATOM 744 O O . ARG A 1 91 ? -11.091 5.050 -2.924 1.00 91.81 91 ARG A O 1
ATOM 751 N N . GLN A 1 92 ? -10.490 2.912 -2.621 1.00 87.00 92 GLN A N 1
ATOM 752 C CA . GLN A 1 92 ? -11.856 2.439 -2.339 1.00 87.00 92 GLN A CA 1
ATOM 753 C C . GLN A 1 92 ? -12.501 3.180 -1.145 1.00 87.00 92 GLN A C 1
ATOM 755 O O . GLN A 1 92 ? -11.818 3.400 -0.149 1.00 87.00 92 GLN A O 1
ATOM 760 N N . PRO A 1 93 ? -13.784 3.561 -1.176 1.00 76.88 93 PRO A N 1
ATOM 761 C CA . PRO A 1 93 ? -14.429 4.188 -0.021 1.00 76.88 93 PRO A CA 1
ATOM 762 C C . PRO A 1 93 ? -14.476 3.232 1.184 1.00 76.88 93 PRO A C 1
ATOM 764 O O . PRO A 1 93 ? -14.412 2.009 1.030 1.00 76.88 93 PRO A O 1
ATOM 767 N N . MET A 1 94 ? -14.555 3.789 2.396 1.00 74.12 94 MET A N 1
ATOM 768 C CA . MET A 1 94 ? -14.796 2.994 3.603 1.00 74.12 94 MET A CA 1
ATOM 769 C C . MET A 1 94 ? -16.160 2.308 3.462 1.00 74.12 94 MET A C 1
ATOM 771 O O . MET A 1 94 ? -17.137 2.963 3.110 1.00 74.12 94 MET A O 1
ATOM 775 N N . LYS A 1 95 ? -16.231 0.995 3.701 1.00 66.12 95 LYS A N 1
ATOM 776 C CA . LYS A 1 95 ? -17.518 0.296 3.758 1.00 66.12 95 LYS A CA 1
ATOM 777 C C . LYS A 1 95 ? -18.154 0.608 5.111 1.00 66.12 95 LYS A C 1
ATOM 779 O O . LYS A 1 95 ? -17.682 0.098 6.123 1.00 66.12 95 LYS A O 1
ATOM 784 N N . THR A 1 96 ? -19.158 1.476 5.125 1.00 58.22 96 THR A N 1
ATOM 785 C CA . THR A 1 96 ? -20.065 1.651 6.264 1.00 58.22 96 THR A CA 1
ATOM 786 C C . THR A 1 96 ? -20.979 0.429 6.323 1.00 58.22 96 THR A C 1
ATOM 788 O O . THR A 1 96 ? -21.530 0.034 5.295 1.00 58.22 96 THR A O 1
ATOM 791 N N . ASN A 1 97 ? -21.055 -0.199 7.494 1.00 50.25 97 ASN A N 1
ATOM 792 C CA . ASN A 1 97 ? -21.919 -1.341 7.785 1.00 50.25 97 ASN A CA 1
ATOM 793 C C . ASN A 1 97 ? -23.109 -0.876 8.619 1.00 50.25 97 ASN A C 1
ATOM 795 O O . ASN A 1 97 ? -22.903 0.093 9.387 1.00 50.25 97 ASN A O 1
#

Secondary structure (DSSP, 8-state):
--SHHHHHHHHHHHTTS--TTTTS----------HHHHHHHHHHHHHTT--HHHHHHHHT--HHHHHHHHHTS--SHHHHHHHHHHHHHHHSPP---

Organism: NCBI:txid1003181